Protein AF-A0A937VTU4-F1 (afdb_monomer_lite)

Radius of gyration: 12.17 Å; chains: 1; bounding box: 29×23×30 Å

Structure (mmCIF, N/CA/C/O backbone):
data_AF-A0A937VTU4-F1
#
_entry.id   AF-A0A937VTU4-F1
#
loop_
_atom_site.group_PDB
_atom_site.id
_atom_site.type_symbol
_atom_site.label_atom_id
_atom_site.label_alt_id
_atom_site.label_comp_id
_atom_site.label_asym_id
_atom_site.label_entity_id
_atom_site.label_seq_id
_atom_site.pdbx_PDB_ins_code
_atom_site.Cartn_x
_atom_site.Cartn_y
_atom_site.Cartn_z
_atom_site.occupancy
_atom_site.B_iso_or_equiv
_atom_site.auth_seq_id
_atom_site.auth_comp_id
_atom_site.auth_asym_id
_atom_site.auth_atom_id
_atom_site.pdbx_PDB_model_num
ATOM 1 N N . MET A 1 1 ? 1.660 11.428 -8.854 1.00 92.94 1 MET A N 1
ATOM 2 C CA . MET A 1 1 ? 2.898 11.049 -8.138 1.00 92.94 1 MET A CA 1
ATOM 3 C C . MET A 1 1 ? 3.056 9.544 -8.249 1.00 92.94 1 MET A C 1
ATOM 5 O O . MET A 1 1 ? 2.056 8.847 -8.138 1.00 92.94 1 MET A O 1
ATOM 9 N N . LYS A 1 2 ? 4.249 9.034 -8.518 1.00 93.44 2 LYS A N 1
ATOM 10 C CA . LYS A 1 2 ? 4.556 7.620 -8.729 1.00 93.44 2 LYS A CA 1
ATOM 11 C C . LYS A 1 2 ? 5.457 7.132 -7.606 1.00 93.44 2 LYS A C 1
ATOM 13 O O . LYS A 1 2 ? 6.361 7.841 -7.194 1.00 93.44 2 LYS A O 1
ATOM 18 N N . LEU A 1 3 ? 5.211 5.930 -7.110 1.00 93.44 3 LEU A N 1
ATOM 19 C CA . LEU A 1 3 ? 6.113 5.232 -6.210 1.00 93.44 3 LEU A CA 1
ATOM 20 C C . LEU A 1 3 ? 7.072 4.400 -7.056 1.00 93.44 3 LEU A C 1
ATOM 22 O O . LEU A 1 3 ? 6.648 3.451 -7.718 1.00 93.44 3 LEU A O 1
ATOM 26 N N . ILE A 1 4 ? 8.350 4.750 -7.025 1.00 92.56 4 ILE A N 1
ATOM 27 C CA . ILE A 1 4 ? 9.394 4.151 -7.850 1.00 92.56 4 ILE A CA 1
ATOM 28 C C . ILE A 1 4 ? 10.343 3.368 -6.952 1.00 92.56 4 ILE A C 1
ATOM 30 O O . ILE A 1 4 ? 10.777 3.857 -5.910 1.00 92.56 4 ILE A O 1
ATOM 34 N N . HIS A 1 5 ? 10.682 2.143 -7.345 1.00 91.19 5 HIS A N 1
ATOM 35 C CA . HIS A 1 5 ? 11.758 1.401 -6.703 1.00 91.19 5 HIS A CA 1
ATOM 36 C C . HIS A 1 5 ? 13.114 1.925 -7.192 1.00 91.19 5 HIS A C 1
ATOM 38 O O . HIS A 1 5 ? 13.485 1.748 -8.353 1.00 91.19 5 HIS A O 1
ATOM 44 N N . LYS A 1 6 ? 13.886 2.542 -6.294 1.00 89.94 6 LYS A N 1
ATOM 45 C CA . LYS A 1 6 ? 15.095 3.317 -6.617 1.00 89.94 6 LYS A CA 1
ATOM 46 C C . LYS A 1 6 ? 16.176 2.522 -7.345 1.00 89.94 6 LYS A C 1
ATOM 48 O O . LYS A 1 6 ? 16.938 3.098 -8.108 1.00 89.94 6 LYS A O 1
ATOM 53 N N . LYS A 1 7 ? 16.274 1.206 -7.109 1.00 89.44 7 LYS A N 1
ATOM 54 C CA . LYS A 1 7 ? 17.307 0.378 -7.759 1.00 89.44 7 LYS A CA 1
ATOM 55 C C . LYS A 1 7 ? 16.942 -0.053 -9.175 1.00 89.44 7 LYS A C 1
ATOM 57 O O . LYS A 1 7 ? 17.838 -0.271 -9.977 1.00 89.44 7 LYS A O 1
ATOM 62 N N . THR A 1 8 ? 15.657 -0.253 -9.457 1.00 90.00 8 THR A N 1
ATOM 63 C CA . THR A 1 8 ? 15.204 -0.831 -10.736 1.00 90.00 8 THR A CA 1
ATOM 64 C C . THR A 1 8 ? 14.502 0.186 -11.626 1.00 90.00 8 THR A C 1
ATOM 66 O O . THR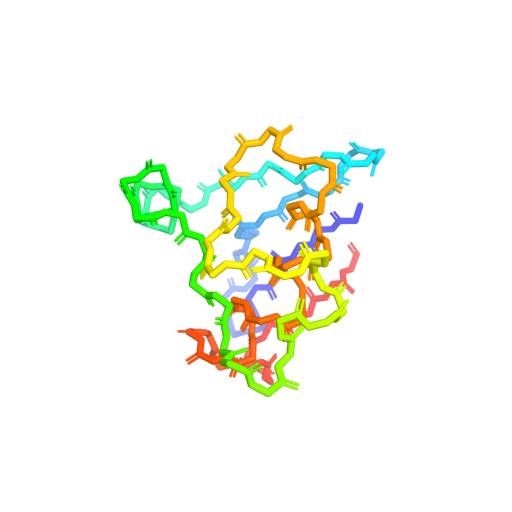 A 1 8 ? 14.276 -0.098 -12.795 1.00 90.00 8 THR A O 1
ATOM 69 N N . GLY A 1 9 ? 14.122 1.349 -11.089 1.00 90.12 9 GLY A N 1
ATOM 70 C CA . GLY A 1 9 ? 13.308 2.340 -11.795 1.00 90.12 9 GLY A CA 1
ATOM 71 C C . GLY A 1 9 ? 11.858 1.897 -12.018 1.00 90.12 9 GLY A C 1
ATOM 72 O O . GLY A 1 9 ? 11.090 2.609 -12.660 1.00 90.12 9 GLY A O 1
ATOM 73 N N . CYS A 1 10 ? 11.454 0.730 -11.504 1.00 91.12 10 CYS A N 1
ATOM 74 C CA . CYS A 1 10 ? 10.105 0.211 -11.698 1.00 91.12 10 CYS A CA 1
ATOM 75 C C . CYS A 1 10 ? 9.087 1.044 -10.918 1.00 91.12 10 CYS A C 1
ATOM 77 O O . CYS A 1 10 ? 9.265 1.300 -9.725 1.00 91.12 10 CYS A O 1
ATOM 79 N N . VAL A 1 11 ? 7.993 1.413 -11.584 1.00 92.88 11 VAL A N 1
ATOM 80 C CA . VAL A 1 11 ? 6.844 2.064 -10.952 1.00 92.88 11 VAL A CA 1
ATOM 81 C C . VAL A 1 11 ? 5.965 0.997 -10.313 1.00 92.88 11 VAL A C 1
ATOM 83 O O . VAL A 1 11 ? 5.419 0.142 -11.003 1.00 92.88 11 VAL A O 1
ATOM 86 N N . ILE A 1 12 ? 5.815 1.073 -8.998 1.00 93.06 12 ILE A N 1
ATOM 87 C CA . ILE A 1 12 ? 5.105 0.080 -8.185 1.00 93.06 12 ILE A CA 1
ATOM 88 C C . ILE A 1 12 ? 3.679 0.525 -7.886 1.00 93.06 12 ILE A C 1
ATOM 90 O O . ILE A 1 12 ? 2.763 -0.291 -7.812 1.00 93.06 12 ILE A O 1
ATOM 94 N N . ALA A 1 13 ? 3.482 1.831 -7.731 1.00 93.44 13 ALA A N 1
ATOM 95 C CA . ALA A 1 13 ? 2.170 2.418 -7.543 1.00 93.44 13 ALA A CA 1
ATOM 96 C C . ALA A 1 13 ? 2.117 3.830 -8.126 1.00 93.44 13 ALA A C 1
ATOM 98 O O . ALA A 1 13 ? 3.130 4.516 -8.236 1.00 93.44 13 ALA A O 1
ATOM 99 N N . GLU A 1 14 ? 0.925 4.292 -8.463 1.00 94.38 14 GLU A N 1
ATOM 100 C CA . GLU A 1 14 ? 0.657 5.639 -8.939 1.00 94.38 14 GLU A CA 1
ATOM 101 C C . GLU A 1 14 ? -0.468 6.249 -8.119 1.00 94.38 14 GLU A C 1
ATOM 103 O O . GLU A 1 14 ? -1.540 5.675 -7.971 1.00 94.38 14 GLU A O 1
ATOM 108 N N . GLN A 1 15 ? -0.245 7.448 -7.603 1.00 91.94 15 GLN A N 1
ATOM 109 C CA . GLN A 1 15 ? -1.286 8.260 -7.007 1.00 91.94 15 GLN A CA 1
ATOM 110 C C . GLN A 1 15 ? -1.869 9.206 -8.058 1.00 91.94 15 GLN A C 1
ATOM 112 O O . GLN A 1 15 ? -1.151 10.059 -8.602 1.00 91.94 15 GLN A O 1
ATOM 117 N N . LYS A 1 16 ? -3.183 9.089 -8.278 1.00 90.94 16 LYS A N 1
ATOM 118 C CA . LYS A 1 16 ? -3.993 9.999 -9.097 1.00 90.94 16 LYS A CA 1
ATOM 119 C C . LYS A 1 16 ? -5.125 10.547 -8.223 1.00 90.94 16 LYS A C 1
ATOM 121 O O . LYS A 1 16 ? -6.039 9.813 -7.856 1.00 90.94 16 LYS A O 1
ATOM 126 N N . GLY A 1 17 ? -5.031 11.824 -7.848 1.00 87.69 17 GLY A N 1
ATOM 127 C CA . GLY A 1 17 ? -5.915 12.421 -6.840 1.00 87.69 17 GLY A CA 1
ATOM 128 C C . GLY A 1 17 ? -5.755 11.741 -5.476 1.00 87.69 17 GLY A C 1
ATOM 129 O O . GLY A 1 17 ? -4.630 11.518 -5.018 1.00 87.69 17 GLY A O 1
ATOM 130 N N . ASP A 1 18 ? -6.871 11.360 -4.856 1.00 85.50 18 ASP A N 1
ATOM 131 C CA . ASP A 1 18 ? -6.877 10.661 -3.562 1.00 85.50 18 ASP A CA 1
ATOM 132 C C . ASP A 1 18 ? -6.681 9.145 -3.669 1.00 85.50 18 ASP A C 1
ATOM 134 O O . ASP A 1 18 ? -6.480 8.469 -2.657 1.00 85.50 18 ASP A O 1
ATOM 138 N N . GLN A 1 19 ? -6.659 8.603 -4.886 1.00 87.81 19 GLN A N 1
ATOM 139 C CA . GLN A 1 19 ? -6.553 7.169 -5.121 1.00 87.81 19 GLN A CA 1
ATOM 140 C C . GLN A 1 19 ? -5.119 6.743 -5.429 1.00 87.81 19 GLN A C 1
ATOM 142 O O . GLN A 1 19 ? -4.388 7.416 -6.160 1.00 87.81 19 GLN A O 1
ATOM 147 N N . ILE A 1 20 ? -4.740 5.586 -4.887 1.00 91.25 20 ILE A N 1
ATOM 148 C CA . ILE A 1 20 ? -3.504 4.882 -5.226 1.00 91.25 20 ILE A CA 1
ATOM 149 C C . ILE A 1 20 ? -3.861 3.673 -6.088 1.00 91.25 20 ILE A C 1
ATOM 151 O O . ILE A 1 20 ? -4.675 2.839 -5.698 1.00 91.25 20 ILE A O 1
ATOM 155 N N . TYR A 1 21 ? -3.207 3.587 -7.236 1.00 92.12 21 TYR A N 1
ATOM 156 C CA . TYR A 1 21 ? -3.252 2.490 -8.188 1.00 92.12 21 TYR A CA 1
ATOM 157 C C . TYR A 1 21 ? -1.972 1.685 -8.018 1.00 92.12 21 TYR A C 1
ATOM 159 O O . TYR A 1 21 ? -0.886 2.249 -8.116 1.00 92.12 21 TYR A O 1
ATOM 167 N N . ILE A 1 22 ? -2.075 0.398 -7.711 1.00 93.69 22 ILE A N 1
ATOM 168 C CA . ILE A 1 22 ? -0.903 -0.461 -7.536 1.00 93.69 22 ILE A CA 1
ATOM 169 C C . ILE A 1 22 ? -0.646 -1.161 -8.868 1.00 93.69 22 ILE A C 1
ATOM 171 O O . ILE A 1 22 ? -1.515 -1.864 -9.370 1.00 93.69 22 ILE A O 1
ATOM 175 N N . ASN A 1 23 ? 0.542 -0.953 -9.429 1.00 92.44 23 ASN A N 1
ATOM 176 C CA . ASN A 1 23 ? 0.946 -1.516 -10.717 1.00 92.44 23 ASN A CA 1
ATOM 177 C C . ASN A 1 23 ? 1.700 -2.842 -10.557 1.00 92.44 23 ASN A C 1
ATOM 179 O O . ASN A 1 23 ? 1.767 -3.627 -11.500 1.00 92.44 23 ASN A O 1
ATOM 183 N N . ASP A 1 24 ? 2.280 -3.093 -9.381 1.00 91.31 24 ASP A N 1
ATOM 184 C CA . ASP A 1 24 ? 2.920 -4.371 -9.080 1.00 91.31 24 ASP A CA 1
ATOM 185 C C . ASP A 1 24 ? 1.856 -5.443 -8.767 1.00 91.31 24 ASP A C 1
ATOM 187 O O . ASP A 1 24 ? 1.112 -5.295 -7.792 1.00 91.31 24 ASP A O 1
ATOM 191 N N . PRO A 1 25 ? 1.764 -6.527 -9.561 1.00 90.19 25 PRO A N 1
ATOM 192 C CA . PRO A 1 25 ? 0.687 -7.505 -9.431 1.00 90.19 25 PRO A CA 1
ATOM 193 C C . PRO A 1 25 ? 0.758 -8.314 -8.131 1.00 90.19 25 PRO A C 1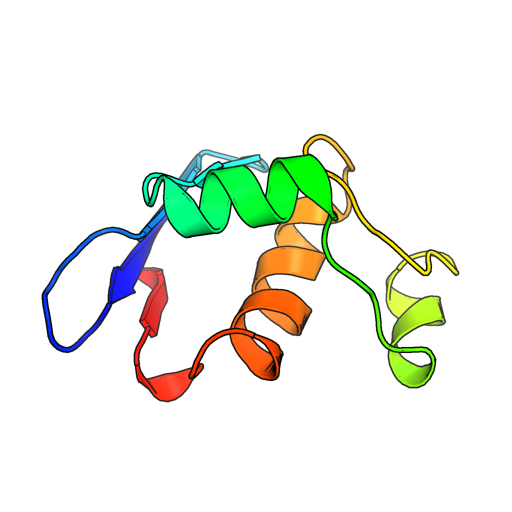
ATOM 195 O O . PRO A 1 25 ? -0.275 -8.767 -7.640 1.00 90.19 25 PRO A O 1
ATOM 198 N N . PHE A 1 26 ? 1.947 -8.491 -7.548 1.00 90.69 26 PHE A N 1
ATOM 199 C CA . PHE A 1 26 ? 2.102 -9.235 -6.299 1.00 90.69 26 PHE A CA 1
ATOM 200 C C . PHE A 1 26 ? 1.641 -8.396 -5.111 1.00 90.69 26 PHE A C 1
ATOM 202 O O . PHE A 1 26 ? 0.876 -8.876 -4.274 1.00 90.69 26 PHE A O 1
ATOM 209 N N . ILE A 1 27 ? 2.050 -7.128 -5.075 1.00 91.31 27 ILE A N 1
ATOM 210 C CA . ILE A 1 27 ? 1.614 -6.169 -4.054 1.00 91.31 27 ILE A CA 1
ATOM 211 C C . ILE A 1 27 ? 0.110 -5.916 -4.177 1.00 91.31 27 ILE A C 1
ATOM 213 O O . ILE A 1 27 ? -0.596 -5.876 -3.169 1.00 91.31 27 ILE A O 1
ATOM 217 N N . GLU A 1 28 ? -0.404 -5.787 -5.403 1.00 93.81 28 GLU A N 1
ATOM 218 C CA . GLU A 1 28 ? -1.833 -5.585 -5.630 1.00 93.81 28 GLU A CA 1
ATOM 219 C C . GLU A 1 28 ? -2.644 -6.791 -5.134 1.00 93.81 28 GLU A C 1
ATOM 221 O O . GLU A 1 28 ? -3.614 -6.615 -4.395 1.00 93.81 28 GLU A O 1
ATOM 226 N N . ALA A 1 29 ? -2.232 -8.015 -5.482 1.00 93.06 29 ALA A N 1
ATOM 227 C CA . ALA A 1 29 ? -2.903 -9.232 -5.035 1.00 93.06 29 ALA A CA 1
ATOM 228 C C . ALA A 1 29 ? -2.861 -9.390 -3.508 1.00 93.06 29 ALA A C 1
ATOM 230 O O . ALA A 1 29 ? -3.878 -9.721 -2.894 1.00 93.06 29 ALA A O 1
ATOM 231 N N . GLU A 1 30 ? -1.715 -9.113 -2.878 1.00 92.56 30 GLU A N 1
ATOM 232 C CA . GLU A 1 30 ? -1.580 -9.163 -1.422 1.00 92.56 30 GLU A CA 1
ATOM 233 C C . GLU A 1 30 ? -2.534 -8.183 -0.734 1.00 92.56 30 GLU A C 1
ATOM 235 O O . GLU A 1 30 ? -3.270 -8.571 0.178 1.00 92.56 30 GLU A O 1
ATOM 240 N N . ILE A 1 31 ? -2.552 -6.926 -1.182 1.00 93.25 31 ILE A N 1
ATOM 241 C CA . ILE A 1 31 ? -3.381 -5.880 -0.583 1.00 93.25 31 ILE A CA 1
ATOM 242 C C . ILE A 1 31 ? -4.869 -6.140 -0.840 1.00 93.25 31 ILE A C 1
ATOM 244 O O . ILE A 1 31 ? -5.678 -5.927 0.063 1.00 93.25 31 ILE A O 1
ATOM 248 N N . LYS A 1 32 ? -5.251 -6.638 -2.023 1.00 92.88 32 LYS A N 1
ATOM 249 C CA . LYS A 1 32 ? -6.639 -7.046 -2.299 1.00 92.88 32 LYS A CA 1
ATOM 250 C C . LYS 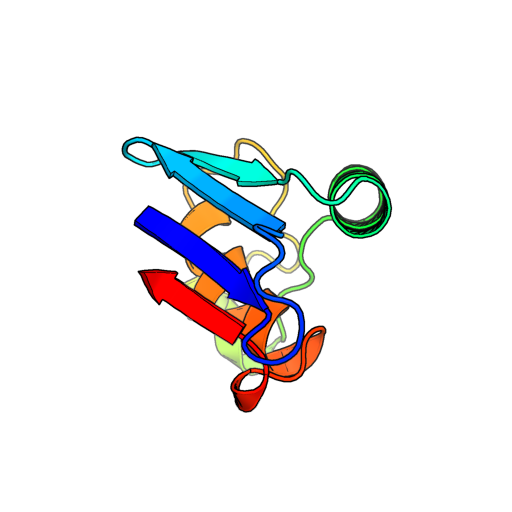A 1 32 ? -7.089 -8.183 -1.383 1.00 92.88 32 LYS A C 1
ATOM 252 O O . LYS A 1 32 ? -8.226 -8.170 -0.920 1.00 92.88 32 LYS A O 1
ATOM 257 N N . LEU A 1 33 ? -6.206 -9.143 -1.106 1.00 93.38 33 LEU A N 1
ATOM 258 C CA . LEU A 1 33 ? -6.525 -10.306 -0.280 1.00 93.38 33 LEU A CA 1
ATOM 259 C C . LEU A 1 33 ? -6.577 -9.970 1.217 1.00 93.38 33 LEU A C 1
ATOM 261 O O . LEU A 1 33 ? -7.511 -10.370 1.910 1.00 93.38 33 LEU A O 1
ATOM 265 N N . LYS A 1 34 ? -5.562 -9.269 1.730 1.00 92.06 34 LYS A N 1
ATOM 266 C CA . LYS A 1 34 ? -5.346 -9.085 3.175 1.00 92.06 34 LYS A CA 1
ATOM 267 C C . LYS A 1 34 ? -5.711 -7.687 3.677 1.00 92.06 34 LYS A C 1
ATOM 269 O O . LYS A 1 34 ? -5.992 -7.522 4.862 1.00 92.06 34 LYS A O 1
ATOM 274 N N . GLY A 1 35 ? -5.720 -6.686 2.800 1.00 93.88 35 GLY A N 1
ATOM 275 C CA . GLY A 1 35 ? -5.711 -5.280 3.194 1.00 93.88 35 GLY A CA 1
ATOM 276 C C . GLY A 1 35 ? -4.389 -4.868 3.847 1.00 93.88 35 GLY A C 1
ATOM 277 O O . GLY A 1 35 ? -3.417 -5.622 3.889 1.00 93.88 35 GLY A O 1
ATOM 278 N N . ILE A 1 36 ? -4.354 -3.644 4.367 1.00 95.38 36 ILE A N 1
ATOM 279 C CA . ILE A 1 36 ? -3.217 -3.105 5.113 1.00 95.38 36 ILE A CA 1
ATOM 280 C C . ILE A 1 36 ? -3.532 -3.241 6.600 1.00 95.38 36 ILE A C 1
ATOM 282 O O . ILE A 1 36 ? -4.419 -2.555 7.111 1.00 95.38 36 ILE A O 1
ATOM 286 N N . ALA A 1 37 ? -2.812 -4.128 7.284 1.00 94.88 37 ALA A N 1
ATOM 287 C CA . ALA A 1 37 ? -2.920 -4.285 8.729 1.00 94.88 37 ALA A CA 1
ATOM 288 C C . ALA A 1 37 ? -2.333 -3.056 9.435 1.00 94.88 37 ALA A C 1
ATOM 290 O O . ALA A 1 37 ? -1.189 -2.680 9.183 1.00 94.88 37 ALA A O 1
ATOM 291 N N . ILE A 1 38 ? -3.115 -2.434 10.313 1.00 96.12 38 ILE A N 1
ATOM 292 C CA . ILE A 1 38 ? -2.716 -1.263 11.089 1.00 96.12 38 ILE A CA 1
ATOM 293 C C . ILE A 1 38 ? -2.193 -1.740 12.447 1.00 96.12 38 ILE A C 1
ATOM 295 O O . ILE A 1 38 ? -2.944 -2.367 13.199 1.00 96.12 38 ILE A O 1
ATOM 299 N N . PRO A 1 39 ? -0.928 -1.450 12.795 1.00 93.56 39 PRO A N 1
ATOM 300 C CA . PRO A 1 39 ? -0.403 -1.759 14.116 1.00 93.56 39 PRO A CA 1
ATOM 301 C C . PRO A 1 39 ? -1.238 -1.102 15.218 1.00 93.56 39 PRO A C 1
ATOM 303 O O . PRO A 1 39 ? -1.669 0.042 15.075 1.00 93.56 39 PRO A O 1
ATOM 306 N N . SER A 1 40 ? -1.409 -1.788 16.350 1.00 92.94 40 SER A N 1
ATOM 307 C CA . SER A 1 40 ? -2.276 -1.340 17.450 1.00 92.94 40 SER A CA 1
ATOM 308 C C . SER A 1 40 ? -1.944 0.077 17.932 1.00 92.94 40 SER A C 1
ATOM 310 O O . SER A 1 40 ? -2.848 0.868 18.188 1.00 92.94 40 SER A O 1
ATOM 312 N N . PHE A 1 41 ? -0.654 0.429 17.969 1.00 93.00 41 PHE A N 1
ATOM 313 C CA . PHE A 1 41 ? -0.163 1.750 18.379 1.00 93.00 41 PHE A CA 1
ATOM 314 C C . PHE A 1 41 ? -0.454 2.878 17.372 1.00 93.00 41 PHE A C 1
ATOM 316 O O . PHE A 1 41 ? -0.278 4.045 17.700 1.00 93.00 41 PHE A O 1
ATOM 323 N N . LEU A 1 42 ? -0.883 2.555 16.147 1.00 94.00 42 LEU A N 1
ATOM 324 C CA . LEU A 1 42 ? -1.339 3.528 15.150 1.00 94.00 42 LEU A CA 1
ATOM 325 C C . LEU A 1 42 ? -2.859 3.533 14.987 1.00 94.00 42 LEU A C 1
ATOM 327 O O . LEU A 1 42 ? -3.358 4.374 14.248 1.00 94.00 42 LEU A O 1
ATOM 331 N N . SER A 1 43 ? -3.595 2.634 15.646 1.00 92.44 43 SER A N 1
ATOM 332 C CA . SER A 1 43 ? -5.037 2.454 15.425 1.00 92.44 43 SER A CA 1
ATOM 333 C C . SER A 1 43 ? -5.848 3.748 15.579 1.00 92.44 43 SER A C 1
ATOM 335 O O . SER A 1 43 ? -6.706 4.019 14.743 1.00 92.44 43 SER A O 1
ATOM 337 N N . GLU A 1 44 ? -5.529 4.608 16.551 1.00 92.44 44 GLU A N 1
ATOM 338 C CA . GLU A 1 44 ? -6.194 5.911 16.731 1.00 92.44 44 GLU A CA 1
ATOM 339 C C . GLU A 1 44 ? -6.034 6.835 15.512 1.00 92.44 44 GLU A C 1
ATOM 341 O O . GLU A 1 44 ? -6.978 7.510 15.107 1.00 92.44 44 GLU A O 1
ATOM 346 N N . ASN A 1 45 ? -4.881 6.789 14.834 1.00 93.06 45 ASN A N 1
ATOM 347 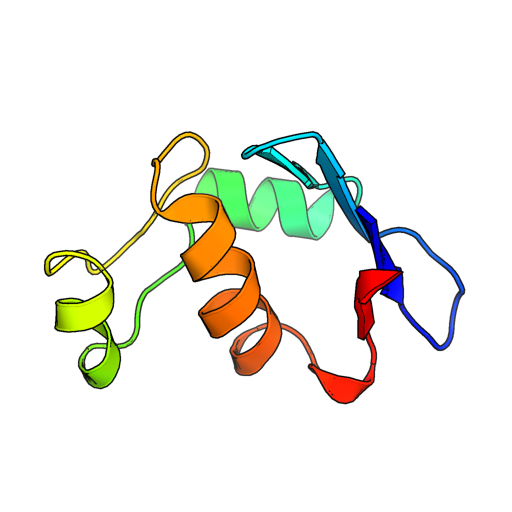C CA . ASN A 1 45 ? -4.639 7.551 13.602 1.00 93.06 45 ASN A CA 1
ATOM 348 C C . ASN A 1 45 ? -5.459 7.041 12.405 1.00 93.06 45 ASN A C 1
ATOM 350 O O . ASN A 1 45 ? -5.450 7.680 11.346 1.00 93.06 45 ASN A O 1
ATOM 354 N N . PHE A 1 46 ? -6.111 5.889 12.557 1.00 95.38 46 PHE A N 1
ATOM 355 C CA . PHE A 1 46 ? -6.917 5.207 11.553 1.00 95.38 46 PHE A CA 1
ATOM 356 C C . PHE A 1 46 ? -8.333 4.910 12.062 1.00 95.38 46 PHE A C 1
ATOM 358 O O . PHE A 1 46 ? -8.933 3.919 11.654 1.00 95.38 46 PHE A O 1
ATOM 365 N N . GLU A 1 47 ? -8.871 5.758 12.946 1.00 94.12 47 GLU A N 1
ATOM 366 C CA . GLU A 1 47 ? -10.253 5.656 13.449 1.00 94.12 47 GLU A CA 1
ATOM 367 C C . GLU A 1 47 ? -10.540 4.315 14.156 1.00 94.12 47 GLU A C 1
ATOM 369 O O . GLU A 1 47 ? -11.629 3.754 14.065 1.00 94.12 47 GLU A O 1
ATOM 374 N N . GLY A 1 48 ? -9.530 3.753 14.825 1.00 93.00 48 GLY A N 1
ATOM 375 C CA . GLY A 1 48 ? -9.618 2.462 15.510 1.00 93.00 48 GLY A CA 1
ATOM 376 C C . GLY A 1 48 ? -9.591 1.247 14.576 1.00 93.00 48 GLY A C 1
ATOM 377 O O . GLY A 1 48 ? -9.730 0.117 15.046 1.00 93.00 48 GLY A O 1
ATOM 378 N N . LYS A 1 49 ? -9.399 1.432 13.261 1.00 93.25 49 LYS A N 1
ATOM 379 C CA . LYS A 1 49 ? -9.337 0.315 12.309 1.00 93.25 49 LYS A CA 1
ATOM 380 C C . LYS A 1 49 ? -8.071 -0.509 12.515 1.00 93.25 49 LYS A C 1
ATOM 382 O O . LYS A 1 49 ? -6.963 0.019 12.537 1.00 93.25 49 LYS A O 1
ATOM 387 N N . SER A 1 50 ? -8.242 -1.827 12.575 1.00 94.75 50 SER A N 1
ATOM 388 C CA . SER A 1 50 ? -7.148 -2.806 12.563 1.00 94.75 50 SER A CA 1
ATOM 389 C C . SER A 1 50 ? -6.711 -3.191 11.147 1.00 94.75 50 SER A C 1
ATOM 391 O O . SER A 1 50 ? -5.589 -3.653 10.952 1.00 94.75 50 SER A O 1
ATOM 393 N N . ILE A 1 51 ? -7.578 -3.001 10.148 1.00 96.06 51 ILE A N 1
ATOM 394 C CA . ILE A 1 51 ? -7.310 -3.280 8.733 1.00 96.06 51 ILE A CA 1
ATOM 395 C C . ILE A 1 51 ? -7.940 -2.175 7.883 1.00 96.06 51 ILE A C 1
ATOM 397 O O . ILE A 1 51 ? -9.103 -1.826 8.080 1.00 96.06 51 ILE A O 1
ATOM 401 N N . VAL A 1 52 ? -7.188 -1.665 6.909 1.00 96.06 52 VAL A N 1
ATOM 402 C CA . VAL A 1 52 ? -7.661 -0.710 5.896 1.00 96.06 52 VAL A CA 1
ATOM 403 C C . VAL A 1 52 ? -7.619 -1.379 4.523 1.00 96.06 52 VAL A C 1
ATOM 405 O O . VAL A 1 52 ? -6.586 -1.925 4.132 1.00 96.06 52 VAL A O 1
ATOM 408 N N . ARG A 1 53 ? -8.733 -1.369 3.784 1.00 94.62 53 ARG A N 1
ATOM 409 C CA . ARG A 1 53 ? -8.855 -2.042 2.478 1.00 94.62 53 ARG A CA 1
ATOM 410 C C . ARG A 1 53 ? -8.769 -1.057 1.315 1.00 94.62 53 ARG A C 1
ATOM 412 O O . ARG A 1 53 ? -8.896 0.152 1.491 1.00 94.62 53 ARG A O 1
ATOM 419 N N . MET A 1 54 ? -8.558 -1.573 0.102 1.00 90.50 54 MET A N 1
ATOM 420 C CA . MET A 1 54 ? -8.681 -0.747 -1.104 1.00 90.50 54 MET A CA 1
ATOM 421 C C . MET A 1 54 ? -10.085 -0.139 -1.180 1.00 90.50 54 MET A C 1
ATOM 423 O O . MET A 1 54 ? -11.076 -0.833 -0.972 1.00 90.50 54 MET A O 1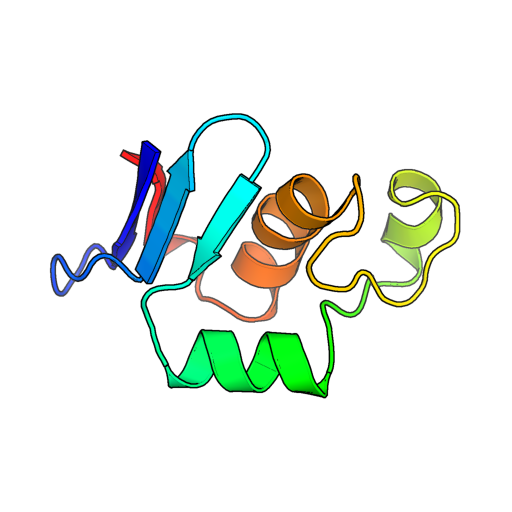
ATOM 427 N N . GLY A 1 55 ? -10.150 1.158 -1.477 1.00 88.62 55 GLY A N 1
ATOM 428 C CA . GLY A 1 55 ? -11.397 1.925 -1.502 1.00 88.62 55 GLY A CA 1
ATOM 429 C C . GLY A 1 55 ? -11.750 2.614 -0.180 1.00 88.62 55 GLY A C 1
ATOM 430 O O . GLY A 1 55 ? -12.588 3.511 -0.194 1.00 88.62 55 GLY A O 1
ATOM 431 N N . ASP A 1 56 ? -11.094 2.279 0.939 1.00 92.31 56 ASP A N 1
ATOM 432 C CA . ASP A 1 56 ? -11.242 3.063 2.169 1.00 92.31 56 ASP A CA 1
ATOM 433 C C . ASP A 1 56 ? -10.677 4.486 1.979 1.00 92.31 56 ASP A C 1
ATOM 435 O O . ASP A 1 56 ? -9.585 4.637 1.419 1.00 92.31 56 ASP A O 1
ATOM 439 N N . PRO A 1 57 ? -11.315 5.528 2.548 1.00 92.00 57 PRO A N 1
ATOM 440 C CA . PRO A 1 57 ? -10.772 6.893 2.547 1.00 92.00 57 PRO A CA 1
ATOM 441 C C . PRO A 1 57 ? -9.369 6.981 3.167 1.00 92.00 57 PRO A C 1
ATOM 443 O O . PRO A 1 57 ? -8.531 7.787 2.771 1.00 92.00 57 PRO A O 1
ATOM 446 N N . LEU A 1 58 ? -9.087 6.095 4.125 1.00 94.06 58 LEU A N 1
ATOM 447 C CA . LEU A 1 58 ? -7.808 6.018 4.825 1.00 94.06 58 LEU A CA 1
ATOM 448 C C . LEU A 1 58 ? -6.744 5.205 4.075 1.00 94.06 58 LEU A C 1
ATOM 450 O O . LEU A 1 58 ? -5.603 5.133 4.536 1.00 94.06 58 LEU A O 1
ATOM 454 N N . PHE A 1 59 ? -7.076 4.598 2.932 1.00 94.25 59 PHE A N 1
ATOM 455 C CA . PHE A 1 59 ? -6.178 3.694 2.212 1.00 94.25 59 PHE A CA 1
ATOM 456 C C . PHE A 1 59 ? -4.870 4.370 1.806 1.00 94.25 59 PHE A C 1
ATOM 458 O O . PHE A 1 59 ? -3.793 3.833 2.053 1.00 94.25 59 PHE A O 1
ATOM 465 N N . ASN A 1 60 ? -4.942 5.579 1.247 1.00 93.00 60 ASN A N 1
ATOM 466 C CA . ASN A 1 60 ? -3.761 6.326 0.812 1.00 93.00 60 ASN A CA 1
ATOM 467 C C . ASN A 1 60 ? -2.803 6.592 1.989 1.00 93.00 60 ASN A C 1
ATOM 469 O O . ASN A 1 60 ? -1.596 6.347 1.899 1.00 93.00 60 ASN A O 1
ATOM 473 N N . LYS A 1 61 ? -3.363 6.997 3.137 1.00 93.31 61 LYS A N 1
ATOM 474 C CA . LYS A 1 61 ? -2.615 7.191 4.383 1.00 93.31 61 LYS A CA 1
ATOM 475 C C . LYS A 1 61 ? -1.988 5.878 4.850 1.00 93.31 61 LYS A C 1
ATOM 477 O O . LYS A 1 61 ? -0.783 5.849 5.098 1.00 93.31 61 LYS A O 1
ATOM 482 N N . ALA A 1 62 ? -2.768 4.800 4.925 1.00 94.44 62 ALA A N 1
ATOM 483 C CA . ALA A 1 62 ? -2.312 3.490 5.392 1.00 94.44 62 ALA A CA 1
ATOM 484 C C . ALA A 1 62 ? -1.195 2.933 4.502 1.00 94.44 62 ALA A C 1
ATOM 486 O O . ALA A 1 62 ? -0.177 2.455 4.999 1.00 94.44 62 ALA A O 1
ATOM 487 N N . PHE A 1 63 ? -1.326 3.078 3.185 1.00 93.25 63 PHE A N 1
ATOM 488 C CA . PHE A 1 63 ? -0.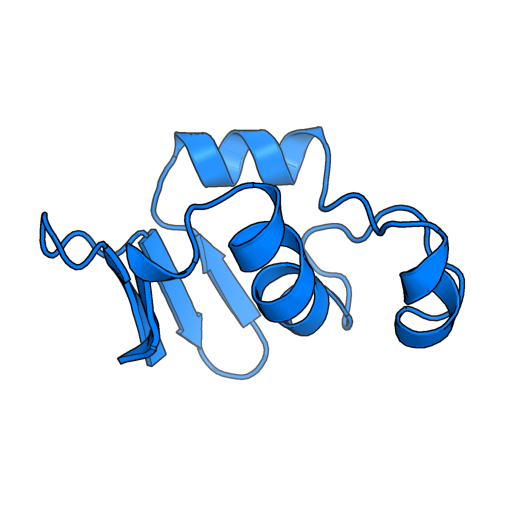323 2.628 2.230 1.00 93.25 63 PHE A CA 1
ATOM 489 C C . PHE A 1 63 ? 1.009 3.355 2.433 1.00 93.25 63 PHE A C 1
ATOM 491 O O . PHE A 1 63 ? 2.058 2.726 2.558 1.00 93.25 63 PHE A O 1
ATOM 498 N N . LYS A 1 64 ? 0.981 4.686 2.552 1.00 90.19 64 LYS A N 1
ATOM 499 C CA . LYS A 1 64 ? 2.209 5.483 2.680 1.00 90.19 64 LYS A CA 1
ATOM 500 C C . LYS A 1 64 ? 2.891 5.380 4.039 1.00 90.19 64 LYS A C 1
ATOM 502 O O . LYS A 1 64 ? 4.116 5.451 4.114 1.00 90.19 64 LYS A O 1
ATOM 507 N N . THR A 1 65 ? 2.109 5.282 5.110 1.00 89.44 65 THR A N 1
ATOM 508 C CA . THR A 1 65 ? 2.632 5.356 6.485 1.00 89.44 65 THR A CA 1
ATOM 509 C C . THR A 1 65 ? 2.865 3.994 7.111 1.00 89.44 65 THR A C 1
ATOM 511 O O . THR A 1 65 ? 3.783 3.868 7.914 1.00 89.44 65 THR A O 1
ATOM 514 N N . VAL A 1 66 ? 2.083 2.984 6.726 1.00 92.81 66 VAL A N 1
ATOM 515 C CA . VAL A 1 66 ? 2.180 1.636 7.285 1.00 92.81 66 VAL A CA 1
ATOM 516 C C . VAL A 1 66 ? 2.784 0.690 6.257 1.00 92.81 66 VAL A C 1
ATOM 518 O O . VAL A 1 66 ? 3.897 0.210 6.455 1.00 92.81 66 VAL A O 1
ATOM 521 N N . TYR A 1 67 ? 2.116 0.474 5.122 1.00 91.06 67 TYR A N 1
ATOM 522 C CA . TYR A 1 67 ? 2.551 -0.541 4.156 1.00 91.06 67 TYR A CA 1
ATOM 523 C C . TYR A 1 67 ? 3.986 -0.296 3.662 1.00 91.06 67 TYR A C 1
ATOM 525 O O . TYR A 1 67 ? 4.825 -1.194 3.713 1.00 91.06 67 TYR A O 1
ATOM 533 N N . LEU A 1 68 ? 4.317 0.947 3.288 1.00 88.00 68 LEU A N 1
ATOM 534 C CA . LEU A 1 68 ? 5.672 1.286 2.841 1.00 88.00 68 LEU A CA 1
ATOM 535 C C . LEU A 1 68 ? 6.751 1.211 3.922 1.00 88.00 68 LEU A C 1
ATOM 537 O O . LEU A 1 68 ? 7.923 1.131 3.571 1.00 88.00 68 LEU A O 1
ATOM 541 N N . GLN A 1 69 ? 6.391 1.307 5.201 1.00 85.75 69 GLN A N 1
ATOM 542 C CA . GLN A 1 69 ? 7.370 1.294 6.290 1.00 85.75 69 GLN A CA 1
ATOM 543 C C . GLN A 1 69 ? 7.603 -0.106 6.847 1.00 85.75 69 GLN A C 1
ATOM 545 O O . GLN A 1 69 ? 8.740 -0.450 7.157 1.00 85.75 69 GLN A O 1
ATOM 550 N N . PHE A 1 70 ? 6.535 -0.893 6.983 1.00 85.31 70 PHE A N 1
ATOM 551 C CA . PHE A 1 70 ? 6.583 -2.195 7.647 1.00 85.31 70 PHE A CA 1
ATOM 552 C C . PHE A 1 70 ? 6.684 -3.365 6.666 1.00 85.31 70 PHE A C 1
ATOM 554 O O . PHE A 1 70 ? 7.317 -4.363 6.997 1.00 85.31 70 PHE A O 1
ATOM 561 N N . ASN A 1 71 ? 6.110 -3.245 5.463 1.00 82.25 71 ASN A N 1
ATOM 562 C CA . ASN A 1 71 ? 6.079 -4.346 4.492 1.00 82.25 71 ASN A CA 1
ATOM 563 C C . ASN A 1 71 ? 7.080 -4.146 3.352 1.00 82.25 71 ASN A C 1
ATOM 565 O O . ASN A 1 71 ? 7.573 -5.113 2.775 1.00 82.25 71 ASN A O 1
ATOM 569 N N . LEU A 1 72 ? 7.414 -2.894 3.041 1.00 80.56 72 LEU A N 1
ATOM 570 C CA . LEU A 1 72 ? 8.418 -2.547 2.045 1.00 80.56 72 LEU A CA 1
ATOM 571 C C . LEU A 1 72 ? 9.619 -1.878 2.718 1.00 80.56 72 LEU A C 1
ATOM 573 O O . LEU A 1 72 ? 9.502 -1.202 3.735 1.00 80.56 72 LEU A O 1
ATOM 577 N N . LYS A 1 73 ? 10.815 -2.064 2.151 1.00 80.81 73 LYS A N 1
ATOM 578 C CA . LYS A 1 73 ? 12.009 -1.342 2.609 1.00 80.81 73 LYS A CA 1
ATOM 579 C C . LYS A 1 73 ? 11.870 0.117 2.192 1.00 80.81 73 LYS A C 1
ATOM 581 O O . LYS A 1 73 ? 12.255 0.439 1.075 1.00 80.81 73 LYS A O 1
ATOM 586 N N . LYS A 1 74 ? 11.324 0.975 3.060 1.00 70.81 74 LYS A N 1
ATOM 587 C CA . LYS A 1 74 ? 11.055 2.404 2.799 1.00 70.81 74 LYS A CA 1
ATOM 588 C C . LYS A 1 74 ? 12.158 3.101 1.993 1.00 70.81 74 LYS A C 1
ATOM 590 O O . LYS A 1 74 ? 11.863 3.804 1.035 1.00 70.81 74 LYS A O 1
ATOM 595 N N . ASP A 1 75 ? 13.424 2.852 2.323 1.00 82.31 75 ASP A N 1
ATOM 596 C CA . ASP A 1 75 ? 14.568 3.501 1.670 1.00 82.31 75 ASP A CA 1
ATOM 597 C C . ASP A 1 75 ? 14.795 3.061 0.219 1.00 82.31 75 ASP A C 1
ATOM 599 O O . ASP A 1 75 ? 15.405 3.800 -0.556 1.00 82.31 75 ASP A O 1
ATOM 603 N N . ALA A 1 76 ? 14.277 1.893 -0.166 1.00 86.56 76 ALA A N 1
ATOM 604 C CA . ALA A 1 76 ? 14.336 1.362 -1.522 1.00 86.56 76 ALA A CA 1
ATOM 605 C C . ALA A 1 76 ? 13.300 1.991 -2.464 1.00 86.56 76 ALA A C 1
ATOM 607 O O . ALA A 1 76 ? 13.389 1.758 -3.668 1.00 86.56 76 ALA A O 1
ATOM 608 N N . PHE A 1 77 ? 12.354 2.792 -1.958 1.00 89.25 77 PHE A N 1
ATOM 609 C CA . PHE A 1 77 ? 11.311 3.417 -2.771 1.00 89.25 77 PHE A CA 1
ATOM 610 C C . PHE A 1 77 ? 11.273 4.939 -2.572 1.00 89.25 77 PHE A C 1
ATOM 612 O O . PHE A 1 77 ? 11.591 5.455 -1.499 1.00 89.25 77 PHE A O 1
ATOM 619 N N . SER A 1 78 ? 10.910 5.676 -3.616 1.00 90.25 78 SER A N 1
ATOM 620 C CA . SER A 1 78 ? 10.680 7.127 -3.588 1.00 90.25 78 SER A CA 1
ATOM 621 C C . SER A 1 78 ? 9.352 7.457 -4.247 1.00 90.25 78 SER A C 1
ATOM 623 O O . SER A 1 78 ? 8.947 6.810 -5.208 1.00 90.25 78 SER A O 1
ATOM 625 N N . TRP A 1 79 ? 8.665 8.461 -3.705 1.00 89.88 79 TRP A N 1
ATOM 626 C CA . TRP A 1 79 ? 7.553 9.099 -4.397 1.00 89.88 79 TRP A CA 1
ATOM 627 C C . TRP A 1 79 ? 8.101 10.242 -5.250 1.00 89.88 79 TRP A C 1
ATOM 629 O O . TRP A 1 79 ? 8.746 11.135 -4.704 1.00 89.88 79 TRP A O 1
ATOM 639 N N . GLU A 1 80 ? 7.840 10.193 -6.554 1.00 90.75 80 GLU A N 1
ATOM 640 C CA . GLU A 1 80 ? 8.307 11.149 -7.572 1.00 90.75 80 GLU A CA 1
ATOM 641 C C . GLU A 1 80 ? 7.160 11.636 -8.472 1.00 90.75 80 GLU A C 1
ATOM 643 O O . GLU A 1 80 ? 6.162 10.896 -8.667 1.00 90.75 80 GLU A O 1
#

Sequence (80 aa):
MKLIHKKTGCVIAEQKGDQIYINDPFIEAEIKLKGIAIPSFLSENFEGKSIVRMGDPLFNKAFKTVYLQFNLKKDAFSWE

pLDDT: mean 91.21, std 4.0, range [70.81, 96.12]

Foldseek 3Di:
DFKAQQPPRDTQWDDDPQAIGGPNPVVVVCCQVFAQADPCVCCVVVVNDRGDHHPDSCRSVSCLPGCCVPVNPVVRIDDD

Secondary structure (DSSP, 8-state):
-EEEETTT--EEEEEETTEEEE--HHHHHHHHHH-EEPPGGGGGGGTT-SEE-TT-TTHHHHIIIIIIIIIS-GGGEEE-